Protein AF-A0A2P2GR11-F1 (afdb_monomer_lite)

Structure (mmCIF, N/CA/C/O backbone):
data_AF-A0A2P2GR11-F1
#
_entry.id   AF-A0A2P2GR11-F1
#
loop_
_atom_site.group_PDB
_atom_site.id
_atom_site.type_symbol
_atom_site.label_atom_id
_atom_site.label_alt_id
_atom_site.label_comp_id
_atom_site.label_asym_id
_atom_site.label_entity_id
_atom_site.label_seq_id
_atom_site.pdbx_PDB_ins_code
_atom_site.Cartn_x
_atom_site.Cartn_y
_atom_site.Cartn_z
_atom_site.occupancy
_atom_site.B_iso_or_equiv
_atom_site.auth_seq_id
_atom_site.auth_comp_id
_atom_site.auth_asym_id
_atom_site.auth_atom_id
_atom_site.pdbx_PDB_model_num
ATOM 1 N N . MET A 1 1 ? 13.790 -4.213 19.039 1.00 43.50 1 MET A N 1
ATOM 2 C CA . MET A 1 1 ? 12.673 -3.776 18.172 1.00 43.50 1 MET A CA 1
ATOM 3 C C . MET A 1 1 ? 12.645 -4.693 16.965 1.00 43.50 1 MET A C 1
ATOM 5 O O . MET A 1 1 ? 13.684 -4.831 16.330 1.00 43.50 1 MET A O 1
ATOM 9 N N . SER A 1 2 ? 11.519 -5.341 16.673 1.00 49.28 2 SER A N 1
ATOM 10 C CA . SER A 1 2 ? 11.356 -6.086 15.416 1.00 49.28 2 SER A CA 1
ATOM 11 C C . SER A 1 2 ? 11.213 -5.111 14.246 1.00 49.28 2 SER A C 1
ATOM 13 O O . SER A 1 2 ? 10.679 -4.015 14.421 1.00 49.28 2 SER A O 1
ATOM 15 N N . ALA A 1 3 ? 11.675 -5.493 13.054 1.00 52.03 3 ALA A N 1
ATOM 16 C CA . ALA A 1 3 ? 11.364 -4.735 11.844 1.00 52.03 3 ALA A CA 1
ATOM 17 C C . ALA A 1 3 ? 9.846 -4.808 11.564 1.00 52.03 3 ALA A C 1
ATOM 19 O O . ALA A 1 3 ? 9.254 -5.861 11.809 1.00 52.03 3 ALA A O 1
ATOM 20 N N . PRO A 1 4 ? 9.205 -3.735 11.058 1.00 57.06 4 PRO A N 1
ATOM 21 C CA . PRO A 1 4 ? 7.783 -3.771 10.728 1.00 57.06 4 PRO A CA 1
ATOM 22 C C . PRO A 1 4 ? 7.540 -4.799 9.624 1.00 57.06 4 PRO A C 1
ATOM 24 O O . PRO A 1 4 ? 8.191 -4.742 8.575 1.00 57.06 4 PRO A O 1
ATOM 27 N N . THR A 1 5 ? 6.620 -5.734 9.857 1.00 69.38 5 THR A N 1
ATOM 28 C CA . THR A 1 5 ? 6.320 -6.797 8.896 1.00 69.38 5 THR A CA 1
ATOM 29 C C . THR A 1 5 ? 5.733 -6.200 7.623 1.00 69.38 5 THR A C 1
ATOM 31 O O . THR A 1 5 ? 4.836 -5.354 7.675 1.00 69.38 5 THR A O 1
ATOM 34 N N . ARG A 1 6 ? 6.246 -6.639 6.470 1.00 71.25 6 ARG A N 1
ATOM 35 C CA . ARG A 1 6 ? 5.774 -6.205 5.155 1.00 71.25 6 ARG A CA 1
ATOM 36 C C . ARG A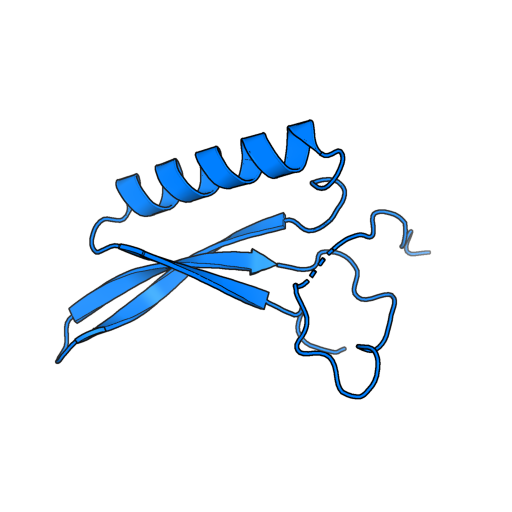 1 6 ? 5.405 -7.416 4.313 1.00 71.25 6 ARG A C 1
ATOM 38 O O . ARG A 1 6 ? 6.181 -8.367 4.238 1.00 71.25 6 ARG A O 1
ATOM 45 N N . THR A 1 7 ? 4.262 -7.349 3.647 1.00 82.69 7 THR A N 1
ATOM 46 C CA . THR A 1 7 ? 3.802 -8.345 2.677 1.00 82.69 7 THR A CA 1
ATOM 47 C C . THR A 1 7 ? 3.924 -7.732 1.283 1.00 82.69 7 THR A C 1
ATOM 49 O O . T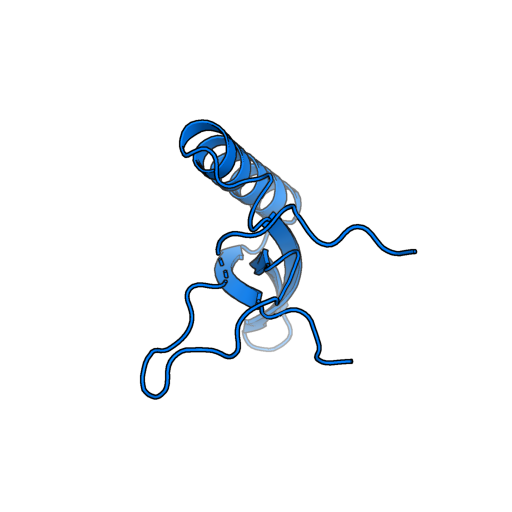HR A 1 7 ? 3.429 -6.629 1.042 1.00 82.69 7 THR A O 1
ATOM 52 N N . PHE A 1 8 ? 4.620 -8.412 0.371 1.00 81.88 8 PHE A N 1
ATOM 53 C CA . PHE A 1 8 ? 4.721 -7.973 -1.022 1.00 81.88 8 PHE A CA 1
ATOM 54 C C . PHE A 1 8 ? 3.342 -8.063 -1.685 1.00 81.88 8 PHE A C 1
ATOM 56 O O . PHE A 1 8 ? 2.645 -9.060 -1.501 1.00 81.88 8 PHE A O 1
ATOM 63 N N . VAL A 1 9 ? 2.945 -7.019 -2.414 1.00 84.12 9 VAL A N 1
ATOM 64 C CA . VAL A 1 9 ? 1.657 -6.968 -3.121 1.00 84.12 9 VAL A CA 1
ATOM 65 C C . VAL A 1 9 ? 1.869 -7.253 -4.600 1.00 84.12 9 VAL A C 1
ATOM 67 O O . VAL A 1 9 ? 1.285 -8.194 -5.123 1.00 84.12 9 VAL A O 1
ATOM 70 N N . ASP A 1 10 ? 2.693 -6.437 -5.258 1.00 86.44 10 ASP A N 1
ATOM 71 C CA . ASP A 1 10 ? 2.912 -6.481 -6.706 1.00 86.44 10 ASP A CA 1
ATOM 72 C C . ASP A 1 10 ? 4.175 -5.687 -7.092 1.00 86.44 10 ASP A C 1
ATOM 74 O O . ASP A 1 10 ? 4.707 -4.923 -6.275 1.00 86.44 10 ASP A O 1
ATOM 78 N N . GLY A 1 11 ? 4.659 -5.837 -8.326 1.00 87.12 11 GLY A N 1
ATOM 79 C CA . GLY A 1 11 ? 5.855 -5.170 -8.839 1.00 87.12 11 GLY A CA 1
ATOM 80 C C . GLY A 1 11 ? 5.731 -4.732 -10.295 1.00 87.12 11 GLY A C 1
ATOM 81 O O . GLY A 1 11 ? 5.358 -5.516 -11.160 1.00 87.12 11 GLY A O 1
ATOM 82 N N . VAL A 1 12 ? 6.105 -3.482 -10.570 1.00 88.88 12 VAL A N 1
ATOM 83 C CA . VAL A 1 12 ? 6.038 -2.859 -11.904 1.00 88.88 12 VAL A CA 1
ATOM 84 C C . VAL A 1 12 ? 7.366 -2.196 -12.274 1.00 88.88 12 VAL A C 1
ATOM 86 O O . VAL A 1 12 ? 8.163 -1.843 -11.406 1.00 88.88 12 VAL A O 1
ATOM 89 N N . GLU A 1 13 ? 7.633 -2.012 -13.565 1.00 89.38 13 GLU A N 1
ATOM 90 C CA . GLU A 1 13 ? 8.890 -1.415 -14.049 1.00 89.38 13 GLU A CA 1
ATOM 91 C C . GLU A 1 13 ? 8.972 0.094 -13.750 1.00 89.38 13 GLU A C 1
ATOM 93 O O . GLU A 1 13 ? 10.016 0.624 -13.363 1.00 89.38 13 GLU A O 1
ATOM 98 N N . SER A 1 14 ? 7.842 0.788 -13.892 1.00 90.75 14 SER A N 1
ATOM 99 C CA . SER A 1 14 ? 7.730 2.243 -13.821 1.00 90.75 14 SER A CA 1
ATOM 100 C C . SER A 1 14 ? 7.462 2.752 -12.397 1.00 90.75 14 SER A C 1
ATOM 102 O O . SER A 1 14 ? 6.663 2.194 -11.642 1.00 90.75 14 SER A O 1
ATOM 104 N N . LYS A 1 15 ? 8.124 3.855 -12.011 1.00 87.44 15 LYS A N 1
ATOM 105 C CA . LYS A 1 15 ? 7.923 4.472 -10.687 1.00 87.44 15 LYS A CA 1
ATOM 106 C C . LYS A 1 15 ? 6.538 5.133 -10.547 1.00 87.44 15 LYS A C 1
ATOM 108 O O 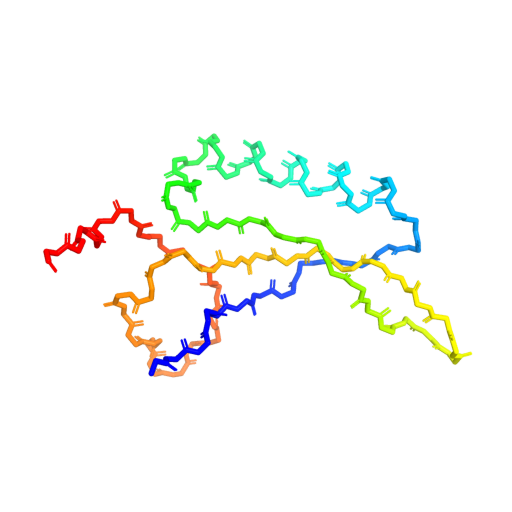. LYS A 1 15 ? 5.915 4.877 -9.518 1.00 87.44 15 LYS A O 1
ATOM 113 N N . PRO A 1 16 ? 6.053 5.975 -11.489 1.00 91.00 16 PRO A N 1
ATOM 114 C CA . PRO A 1 16 ? 4.679 6.487 -11.464 1.00 91.00 16 PRO A CA 1
ATOM 115 C C . PRO A 1 16 ? 3.629 5.400 -11.208 1.00 91.00 16 PRO A C 1
ATOM 117 O O . PRO A 1 16 ? 2.880 5.498 -10.240 1.00 91.00 16 PRO A O 1
ATOM 120 N N . ASP A 1 17 ? 3.660 4.325 -11.990 1.00 88.50 17 ASP A N 1
ATOM 121 C CA . ASP A 1 17 ? 2.702 3.219 -11.966 1.00 88.50 17 ASP A CA 1
ATOM 122 C C . ASP A 1 17 ? 2.651 2.548 -10.583 1.00 88.50 17 ASP A C 1
ATOM 124 O O . ASP A 1 17 ? 1.575 2.279 -10.051 1.00 88.50 17 ASP A O 1
ATOM 128 N N . ALA A 1 18 ? 3.808 2.365 -9.931 1.00 85.19 18 ALA A N 1
A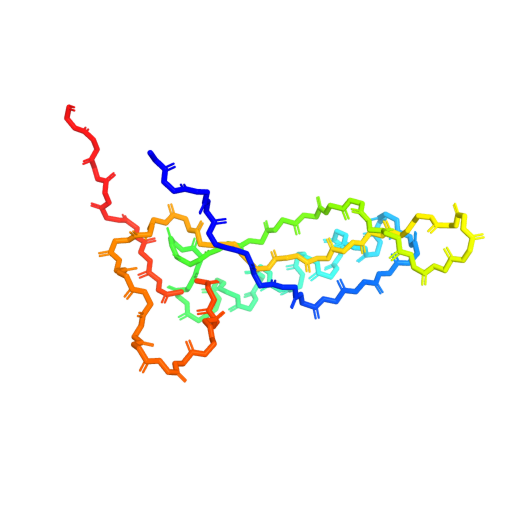TOM 129 C CA . ALA A 1 18 ? 3.876 1.835 -8.568 1.00 85.19 18 ALA A CA 1
ATOM 130 C C . ALA A 1 18 ? 3.218 2.766 -7.534 1.00 85.19 18 ALA A C 1
ATOM 132 O O . ALA A 1 18 ? 2.645 2.295 -6.550 1.00 85.19 18 ALA A O 1
ATOM 133 N N . TYR A 1 19 ? 3.273 4.086 -7.741 1.00 87.19 19 TYR A N 1
ATOM 134 C CA . TYR A 1 19 ? 2.577 5.059 -6.894 1.00 87.19 19 TYR A CA 1
ATOM 135 C C . TYR A 1 19 ? 1.077 5.136 -7.205 1.00 87.19 19 TYR A C 1
ATOM 137 O O . TYR A 1 19 ? 0.289 5.302 -6.273 1.00 87.19 19 TYR A O 1
ATOM 145 N N . GLU A 1 20 ? 0.655 4.960 -8.459 1.00 87.75 20 GLU A N 1
ATOM 146 C CA . GLU A 1 20 ? -0.766 4.846 -8.815 1.00 87.75 20 GLU A CA 1
ATOM 147 C C . GLU A 1 20 ? -1.392 3.579 -8.220 1.00 87.75 20 GLU A C 1
ATOM 149 O O . GLU A 1 20 ? -2.440 3.654 -7.572 1.00 87.75 20 GLU A O 1
ATOM 154 N N . LEU A 1 21 ? -0.707 2.437 -8.333 1.00 87.31 21 LEU A N 1
ATOM 155 C CA . LEU A 1 21 ? -1.107 1.168 -7.727 1.00 87.31 21 LEU A CA 1
ATOM 156 C C . LEU A 1 21 ? -1.142 1.259 -6.194 1.00 87.31 21 LEU A C 1
ATOM 158 O O . LEU A 1 21 ? -2.130 0.861 -5.570 1.00 87.31 21 LEU A O 1
ATOM 162 N N . ALA A 1 22 ? -0.124 1.864 -5.571 1.00 86.69 22 ALA A N 1
ATOM 163 C CA . ALA A 1 22 ? -0.112 2.112 -4.130 1.00 86.69 22 ALA A CA 1
ATOM 164 C C . ALA A 1 22 ? -1.244 3.055 -3.681 1.00 86.69 22 ALA A C 1
ATOM 166 O O . ALA A 1 22 ? -1.848 2.827 -2.631 1.00 86.69 22 ALA A O 1
ATOM 167 N N . ALA A 1 23 ? -1.588 4.077 -4.473 1.00 85.06 23 ALA A N 1
ATOM 168 C CA . ALA A 1 23 ? -2.723 4.962 -4.207 1.00 85.06 23 ALA A CA 1
ATOM 169 C C . ALA A 1 23 ? -4.079 4.258 -4.405 1.00 85.06 23 ALA A C 1
ATOM 171 O O . ALA A 1 23 ? -5.023 4.523 -3.657 1.00 85.06 23 ALA A O 1
ATOM 172 N N . GLY A 1 24 ? -4.185 3.342 -5.372 1.00 85.69 24 GLY A N 1
ATOM 173 C CA . GLY A 1 24 ? -5.329 2.445 -5.547 1.00 85.69 24 GLY A CA 1
ATOM 174 C C . GLY A 1 24 ? -5.531 1.549 -4.325 1.00 85.69 24 GLY A C 1
ATOM 175 O O . GLY A 1 24 ? -6.607 1.554 -3.725 1.00 85.69 24 GLY A O 1
ATOM 176 N N . MET A 1 25 ? -4.469 0.868 -3.887 1.00 86.56 25 MET A N 1
ATOM 177 C CA . MET A 1 25 ? -4.481 0.034 -2.683 1.00 86.56 25 MET A CA 1
ATOM 178 C C . MET A 1 25 ? -4.823 0.854 -1.430 1.00 86.56 25 MET A C 1
ATOM 180 O O . MET A 1 25 ? -5.707 0.474 -0.666 1.00 86.56 25 MET A O 1
ATOM 184 N N . ALA A 1 26 ? -4.220 2.032 -1.247 1.00 83.12 26 ALA A N 1
ATOM 185 C CA . ALA A 1 26 ? -4.524 2.910 -0.117 1.00 83.12 26 ALA A CA 1
ATOM 186 C C . ALA A 1 26 ? -6.012 3.315 -0.064 1.00 83.12 26 ALA A C 1
ATOM 188 O O . ALA A 1 26 ? -6.599 3.320 1.018 1.00 83.12 26 ALA A O 1
ATOM 189 N N . LYS A 1 27 ? -6.660 3.580 -1.209 1.00 83.62 27 LYS A N 1
ATOM 190 C CA . LYS A 1 27 ? -8.113 3.849 -1.279 1.00 83.62 27 LYS A CA 1
ATOM 191 C C . LYS A 1 27 ? -8.954 2.642 -0.840 1.00 83.62 27 LYS A C 1
ATOM 1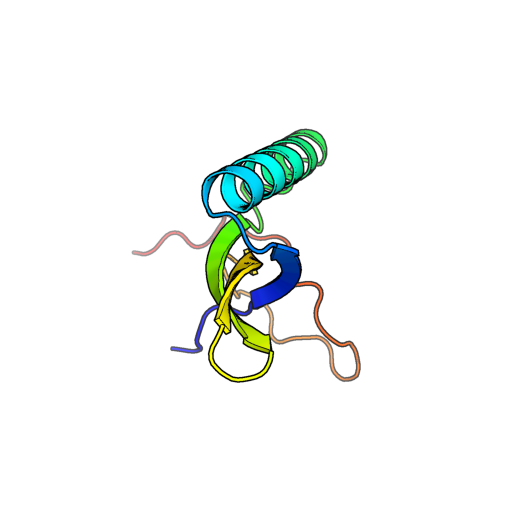93 O O . LYS A 1 27 ? -9.986 2.837 -0.197 1.00 83.62 27 LYS A O 1
ATOM 198 N N . ILE A 1 28 ? -8.526 1.414 -1.148 1.00 87.56 28 ILE A N 1
ATOM 199 C CA . ILE A 1 28 ? -9.176 0.179 -0.672 1.00 87.56 28 ILE A CA 1
ATOM 200 C C . ILE A 1 28 ? -9.026 0.061 0.850 1.00 87.56 28 ILE A C 1
ATOM 202 O O . ILE A 1 28 ? -10.025 -0.134 1.543 1.00 87.56 28 ILE A O 1
ATOM 206 N N . LEU A 1 29 ? -7.818 0.279 1.386 1.00 81.50 29 LEU A N 1
ATOM 207 C CA . LEU A 1 29 ? -7.583 0.270 2.834 1.00 81.50 29 LEU A CA 1
ATOM 208 C C . LEU A 1 29 ? -8.435 1.321 3.564 1.00 81.50 29 LEU A C 1
ATOM 210 O O . LEU A 1 29 ? -8.984 1.016 4.619 1.00 81.50 29 LEU A O 1
ATOM 214 N N . VAL A 1 30 ? -8.605 2.532 3.011 1.00 79.75 30 VAL A N 1
ATOM 215 C CA . VAL A 1 30 ? -9.480 3.566 3.606 1.00 79.75 30 VAL A CA 1
ATOM 216 C C . VAL A 1 30 ? -10.922 3.067 3.666 1.00 79.75 30 VAL A C 1
ATOM 218 O O . VAL A 1 30 ? -11.542 3.118 4.725 1.00 79.75 30 VAL A O 1
ATOM 221 N N . ARG A 1 31 ? -11.449 2.546 2.549 1.00 81.06 31 ARG A N 1
ATOM 222 C CA . ARG A 1 31 ? -12.840 2.069 2.445 1.00 81.06 31 ARG A CA 1
ATOM 223 C C . ARG A 1 31 ? -13.159 0.911 3.389 1.00 81.06 31 ARG A C 1
ATOM 225 O O . ARG A 1 31 ? -14.294 0.804 3.833 1.00 81.06 31 ARG A O 1
ATOM 232 N N . ALA A 1 32 ? -12.175 0.074 3.702 1.00 80.69 32 ALA A N 1
ATOM 233 C CA . ALA A 1 32 ? -12.333 -1.034 4.637 1.00 80.69 32 ALA A CA 1
ATOM 234 C C . ALA A 1 32 ? -12.157 -0.635 6.123 1.00 80.69 32 ALA A C 1
ATOM 236 O O . ALA A 1 32 ? -12.375 -1.468 6.999 1.00 80.69 32 ALA A O 1
ATOM 237 N N . GLY A 1 33 ? -11.747 0.605 6.432 1.00 80.56 33 GLY A N 1
ATOM 238 C CA . GLY A 1 33 ? -11.400 1.035 7.799 1.00 80.56 33 GLY A CA 1
ATOM 239 C C . GLY A 1 33 ? -10.003 0.586 8.262 1.00 80.56 33 GLY A C 1
ATOM 240 O O . GLY A 1 33 ? -9.735 0.474 9.459 1.00 80.56 33 GLY A O 1
ATOM 241 N N . LEU A 1 34 ? -9.109 0.301 7.311 1.00 79.69 34 LEU A N 1
ATOM 242 C CA . LEU A 1 34 ? -7.876 -0.469 7.496 1.00 79.69 34 LEU A CA 1
ATOM 243 C C . LEU A 1 34 ? -6.574 0.320 7.247 1.00 79.69 34 LEU A C 1
ATOM 245 O O . LEU A 1 34 ? -5.505 -0.279 7.275 1.00 79.69 34 LEU A O 1
ATOM 249 N N . THR A 1 35 ? -6.618 1.644 7.049 1.00 77.06 35 THR A N 1
ATOM 250 C CA . THR A 1 35 ? -5.423 2.528 6.955 1.00 77.06 35 THR A CA 1
ATOM 251 C C . THR A 1 35 ? -4.854 2.995 8.287 1.00 77.06 35 THR A C 1
ATOM 253 O O . THR A 1 35 ? -3.690 3.387 8.367 1.00 77.06 35 THR A O 1
ATOM 256 N N . LEU A 1 36 ? -5.680 2.993 9.326 1.00 72.31 36 LEU A N 1
ATOM 257 C CA . LEU A 1 36 ? -5.320 3.474 10.652 1.00 72.31 36 LEU A CA 1
ATOM 258 C C . LEU A 1 36 ? -4.127 2.742 11.313 1.00 72.31 36 LEU A C 1
ATOM 260 O O . LEU A 1 36 ? -3.371 3.405 12.011 1.00 72.31 36 LEU A O 1
ATOM 264 N N . ARG A 1 37 ? -3.868 1.437 11.135 1.00 75.19 37 ARG A N 1
ATOM 265 C CA . ARG A 1 37 ? -4.435 0.408 10.235 1.00 75.19 37 ARG A CA 1
ATOM 266 C C . ARG A 1 37 ? -3.443 -0.753 10.056 1.00 75.19 37 ARG A C 1
ATOM 268 O O . ARG A 1 37 ? -2.738 -1.141 10.978 1.00 75.19 37 ARG A O 1
ATOM 275 N N . TYR A 1 38 ? -3.333 -1.244 8.827 1.00 81.31 38 TYR A N 1
ATOM 276 C CA . TYR A 1 38 ? -2.023 -1.451 8.192 1.00 81.31 38 TYR A CA 1
ATOM 277 C C . TYR A 1 38 ? -1.759 -0.246 7.226 1.00 81.31 38 TYR A C 1
ATOM 279 O O . TYR A 1 38 ? -2.520 0.725 7.232 1.00 81.31 38 TYR A O 1
ATOM 287 N N . GLY A 1 39 ? -0.705 -0.236 6.399 1.00 83.94 39 GLY A N 1
ATOM 288 C CA . GLY A 1 39 ? -0.401 0.836 5.424 1.00 83.94 39 GLY A CA 1
ATOM 289 C C . GLY A 1 39 ? 0.273 0.347 4.131 1.00 83.94 39 GLY A C 1
ATOM 290 O O . GLY A 1 39 ? 0.484 -0.848 3.969 1.00 83.94 39 GLY A O 1
ATOM 291 N N . VAL A 1 40 ? 0.623 1.255 3.207 1.00 87.31 40 VAL A N 1
ATOM 292 C CA . VAL A 1 40 ? 1.272 0.921 1.914 1.00 87.31 40 VAL A CA 1
ATOM 293 C C . VAL A 1 40 ? 2.596 1.679 1.753 1.00 87.31 40 VAL A C 1
ATOM 295 O O . VAL A 1 40 ? 2.668 2.861 2.095 1.00 87.31 40 VAL A O 1
ATOM 298 N N . SER A 1 41 ? 3.626 1.028 1.209 1.00 86.69 41 SER A N 1
ATOM 299 C CA . SER A 1 41 ? 4.901 1.642 0.812 1.00 86.69 41 SER A CA 1
ATOM 300 C C . SER A 1 41 ? 5.351 1.193 -0.585 1.00 86.69 41 SER A C 1
ATOM 302 O O . SER A 1 41 ? 4.910 0.167 -1.099 1.00 86.69 41 SER A O 1
ATOM 304 N N . VAL A 1 42 ? 6.241 1.978 -1.204 1.00 86.62 42 VAL A N 1
ATOM 305 C CA . VAL A 1 42 ? 6.844 1.690 -2.516 1.00 86.62 42 VAL A CA 1
ATOM 306 C C . VAL A 1 42 ? 8.361 1.600 -2.352 1.00 86.62 42 VAL A C 1
ATOM 308 O O . VAL A 1 42 ? 8.987 2.500 -1.786 1.00 86.62 42 VAL A O 1
ATOM 311 N N . HIS A 1 43 ? 8.962 0.516 -2.838 1.00 87.06 43 HIS A N 1
ATOM 312 C CA . HIS A 1 43 ? 10.392 0.225 -2.710 1.00 87.06 43 HIS A CA 1
ATOM 313 C C . HIS A 1 43 ? 10.963 -0.280 -4.039 1.00 87.06 43 HIS A C 1
ATOM 315 O O . HIS A 1 43 ? 10.239 -0.873 -4.830 1.00 87.06 43 HIS A O 1
ATOM 321 N N . ARG A 1 44 ? 12.264 -0.089 -4.292 1.00 87.88 44 ARG A N 1
ATOM 322 C CA . ARG A 1 44 ? 12.918 -0.757 -5.430 1.00 87.88 44 ARG A CA 1
ATOM 323 C C . ARG A 1 44 ? 12.989 -2.266 -5.201 1.00 87.88 44 ARG A C 1
ATOM 325 O O . ARG A 1 44 ? 13.257 -2.700 -4.082 1.00 87.88 44 ARG A O 1
ATOM 332 N N . ILE A 1 45 ? 12.798 -3.034 -6.268 1.00 85.94 45 ILE A N 1
ATOM 333 C CA . ILE A 1 45 ? 12.928 -4.496 -6.298 1.00 85.94 45 ILE A CA 1
ATOM 334 C C . ILE A 1 45 ? 13.774 -4.923 -7.510 1.00 85.94 45 ILE A C 1
ATOM 336 O O . ILE A 1 45 ? 13.744 -4.236 -8.533 1.00 85.94 45 ILE A O 1
ATOM 340 N N . PRO A 1 46 ? 14.517 -6.039 -7.442 1.00 85.44 46 PRO A N 1
ATOM 341 C CA . PRO A 1 46 ? 15.000 -6.708 -8.644 1.00 85.44 46 PRO A CA 1
ATOM 342 C C . PRO A 1 46 ? 13.817 -7.375 -9.362 1.00 85.44 46 PRO A C 1
ATOM 344 O O . PRO A 1 46 ? 12.968 -7.978 -8.706 1.00 85.44 46 PRO A O 1
ATOM 347 N N . ILE A 1 47 ? 13.770 -7.280 -10.691 1.00 74.19 47 ILE A N 1
ATOM 348 C CA . ILE A 1 47 ? 12.749 -7.950 -11.524 1.00 74.19 47 ILE A CA 1
ATOM 349 C C . ILE A 1 47 ? 13.363 -9.013 -12.442 1.00 74.19 47 ILE A C 1
ATOM 351 O O . ILE A 1 47 ? 12.824 -10.109 -12.569 1.00 74.19 47 ILE A O 1
ATOM 355 N N . SER A 1 48 ? 14.527 -8.736 -13.030 1.00 64.69 48 SER A N 1
ATOM 356 C CA . SER A 1 48 ? 15.275 -9.674 -13.875 1.00 64.69 48 SER A CA 1
ATOM 357 C C . SER A 1 48 ? 16.769 -9.285 -13.909 1.00 64.69 48 SER A C 1
ATOM 359 O O . SER A 1 48 ? 17.232 -8.547 -13.037 1.00 64.69 48 SER A O 1
ATOM 361 N N . ARG A 1 49 ? 17.576 -9.840 -14.830 1.00 57.53 49 ARG A N 1
ATOM 362 C CA . ARG A 1 49 ? 19.054 -9.710 -14.852 1.00 57.53 49 ARG A CA 1
ATOM 363 C C . ARG A 1 49 ? 19.540 -8.254 -15.010 1.00 57.53 49 ARG A C 1
ATOM 365 O O . ARG A 1 49 ? 19.861 -7.824 -16.110 1.00 57.53 49 ARG A O 1
ATOM 372 N N . GLY A 1 50 ? 19.710 -7.557 -13.889 1.00 63.59 50 GLY A N 1
ATOM 373 C CA . GLY A 1 50 ? 20.274 -6.202 -13.818 1.00 63.59 50 GLY A CA 1
ATOM 374 C C . GLY A 1 50 ? 19.226 -5.095 -13.680 1.00 63.59 50 GLY A C 1
ATOM 375 O O . GLY A 1 50 ? 19.552 -4.026 -13.168 1.00 63.59 50 GLY A O 1
ATOM 376 N N . ASP A 1 51 ? 17.972 -5.367 -14.044 1.00 70.31 51 ASP A N 1
ATOM 377 C CA . ASP A 1 51 ? 16.897 -4.377 -14.031 1.00 70.31 51 ASP A CA 1
ATOM 378 C C . ASP A 1 51 ? 16.211 -4.246 -12.662 1.00 70.31 51 ASP A C 1
ATOM 380 O O . ASP A 1 51 ? 15.880 -5.231 -11.988 1.00 70.31 51 ASP A O 1
ATOM 384 N N . THR A 1 52 ? 15.971 -2.993 -12.258 1.00 83.44 52 THR A N 1
ATOM 385 C CA . THR A 1 52 ? 15.305 -2.644 -10.994 1.00 83.44 52 THR A CA 1
ATOM 386 C C . THR A 1 52 ? 13.932 -2.027 -11.241 1.00 83.44 52 THR A C 1
ATOM 388 O O . THR A 1 52 ? 13.846 -0.881 -11.690 1.00 83.44 52 THR A O 1
ATOM 391 N N . GLY A 1 53 ? 12.879 -2.751 -10.874 1.00 88.94 53 GLY A N 1
ATOM 392 C CA . GLY A 1 53 ? 11.511 -2.244 -10.826 1.00 88.94 53 GLY A CA 1
ATOM 393 C C . GLY A 1 53 ? 11.160 -1.634 -9.467 1.00 88.94 53 GLY A C 1
ATOM 394 O O . GLY A 1 53 ? 12.017 -1.397 -8.605 1.00 88.94 53 GLY A O 1
ATOM 395 N N . TRP A 1 54 ? 9.866 -1.418 -9.260 1.00 89.12 54 TRP A N 1
ATOM 396 C CA . TRP A 1 54 ? 9.268 -0.839 -8.065 1.00 89.12 54 TRP A CA 1
ATOM 397 C C . TRP A 1 54 ? 8.167 -1.760 -7.536 1.00 89.12 54 TRP A C 1
ATOM 399 O O . TRP A 1 54 ? 7.157 -1.999 -8.193 1.00 89.12 54 TRP A O 1
ATOM 409 N N . GLY A 1 55 ? 8.384 -2.285 -6.333 1.00 87.69 55 GLY A N 1
ATOM 410 C CA . GLY A 1 55 ? 7.447 -3.133 -5.614 1.00 87.69 55 GLY A CA 1
ATOM 411 C C . GLY A 1 55 ? 6.560 -2.324 -4.679 1.00 87.69 55 GLY A C 1
ATOM 412 O O . GLY A 1 55 ? 7.053 -1.476 -3.924 1.00 87.69 55 GLY A O 1
ATOM 413 N N . VAL A 1 56 ? 5.267 -2.631 -4.690 1.00 87.19 56 VAL A N 1
ATOM 414 C CA . VAL A 1 56 ? 4.282 -2.142 -3.725 1.00 87.19 56 VAL A CA 1
ATOM 415 C C . VAL A 1 56 ? 4.195 -3.139 -2.571 1.00 87.19 56 VAL A C 1
ATOM 417 O O . VAL A 1 56 ? 4.088 -4.348 -2.777 1.00 87.19 56 VAL A O 1
ATOM 420 N N . TRP A 1 57 ? 4.254 -2.634 -1.342 1.00 88.62 57 TRP A N 1
ATOM 421 C CA . TRP A 1 57 ? 4.259 -3.437 -0.121 1.00 88.62 57 TRP A CA 1
ATOM 422 C C . TRP A 1 57 ? 3.155 -2.992 0.830 1.00 88.62 57 TRP A C 1
ATOM 424 O O . TRP A 1 57 ? 3.036 -1.807 1.150 1.00 88.62 57 TRP A O 1
ATOM 434 N N . LEU A 1 58 ? 2.395 -3.955 1.344 1.00 88.06 58 LEU A N 1
ATOM 435 C CA . LEU A 1 58 ? 1.537 -3.773 2.507 1.00 88.06 58 LEU A CA 1
ATOM 436 C C . LEU A 1 58 ? 2.436 -3.826 3.751 1.00 88.06 58 LEU A C 1
ATOM 438 O O . LEU A 1 58 ? 3.288 -4.704 3.852 1.00 88.06 58 LEU A O 1
ATOM 442 N N . THR A 1 59 ? 2.318 -2.863 4.659 1.00 83.50 59 THR A N 1
ATOM 443 C CA . THR A 1 59 ? 3.224 -2.688 5.806 1.00 83.50 59 THR A CA 1
ATOM 444 C C . THR A 1 59 ? 2.420 -2.510 7.085 1.00 83.50 59 THR A C 1
ATOM 446 O O . THR A 1 59 ? 1.591 -1.602 7.169 1.00 83.50 59 THR A O 1
ATOM 449 N N . ASP A 1 60 ? 2.697 -3.327 8.097 1.00 82.38 60 ASP A N 1
ATOM 450 C CA . ASP A 1 60 ? 2.123 -3.144 9.429 1.00 82.38 60 ASP A CA 1
ATOM 451 C C . ASP A 1 60 ? 2.655 -1.853 10.083 1.00 82.38 60 ASP A C 1
ATOM 453 O O . ASP A 1 60 ? 3.838 -1.516 9.976 1.00 82.38 60 ASP A O 1
ATOM 457 N N . ARG A 1 61 ? 1.759 -1.113 10.741 1.00 68.62 61 ARG A N 1
ATOM 458 C CA . ARG A 1 61 ? 2.032 0.167 11.409 1.00 68.62 61 ARG A CA 1
ATOM 459 C C . ARG A 1 61 ? 2.155 0.039 12.925 1.00 68.62 61 ARG A C 1
ATOM 461 O O . ARG A 1 61 ? 2.654 0.974 13.549 1.00 68.62 61 ARG A O 1
ATOM 468 N N . THR A 1 62 ? 1.713 -1.062 13.529 1.00 65.75 62 THR A N 1
ATOM 469 C CA . THR A 1 62 ? 1.839 -1.284 14.977 1.00 65.75 62 THR A CA 1
ATOM 470 C C . THR A 1 62 ? 1.789 -2.791 15.264 1.00 65.75 62 THR A C 1
ATOM 472 O O . THR A 1 62 ? 0.702 -3.365 15.343 1.00 65.75 62 THR A O 1
ATOM 475 N N . PRO A 1 63 ? 2.956 -3.461 15.370 1.00 58.34 63 PRO A N 1
ATOM 476 C CA . PRO A 1 63 ? 3.045 -4.916 15.499 1.00 58.34 63 PRO A CA 1
ATOM 477 C C . PRO A 1 63 ? 2.755 -5.369 16.941 1.00 58.34 63 PRO A C 1
ATOM 479 O O . PRO A 1 63 ? 3.625 -5.896 17.635 1.00 58.34 63 PRO A O 1
ATOM 482 N N . ASP A 1 64 ? 1.521 -5.149 17.393 1.00 47.56 64 ASP A N 1
ATOM 483 C CA . ASP A 1 64 ? 1.067 -5.421 18.764 1.00 47.56 64 ASP A CA 1
ATOM 484 C C . ASP A 1 64 ? 0.662 -6.899 18.983 1.00 47.56 64 ASP A C 1
ATOM 486 O O . ASP A 1 64 ? 0.270 -7.292 20.082 1.00 47.56 64 ASP A O 1
ATOM 490 N N . GLN A 1 65 ? 0.764 -7.740 17.946 1.00 47.94 65 GLN A N 1
ATOM 491 C CA . GLN A 1 65 ? 0.597 -9.194 18.022 1.00 47.94 65 GLN A CA 1
ATOM 492 C C . GLN A 1 65 ? 1.788 -9.918 17.388 1.00 47.94 65 GLN A C 1
ATOM 494 O O . GLN A 1 65 ? 2.227 -9.588 16.286 1.00 47.94 65 GLN A O 1
ATOM 499 N N . ALA A 1 66 ? 2.273 -10.9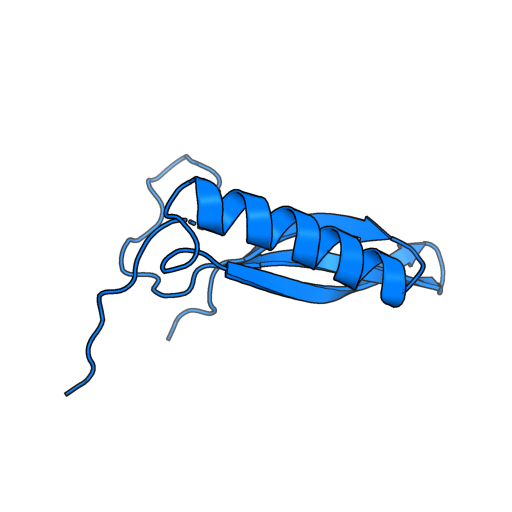67 18.057 1.00 46.22 66 ALA A N 1
ATOM 500 C CA . ALA A 1 66 ? 3.105 -11.970 17.402 1.00 46.22 66 ALA A CA 1
ATOM 501 C C . ALA A 1 66 ? 2.246 -12.746 16.378 1.00 46.22 66 ALA A C 1
ATOM 503 O O . ALA A 1 66 ? 1.098 -13.067 16.700 1.00 46.22 66 ALA A O 1
ATOM 504 N N . PRO A 1 67 ? 2.757 -13.070 15.172 1.00 46.81 67 PRO A N 1
ATOM 505 C CA . PRO A 1 67 ? 1.975 -13.788 14.169 1.00 46.81 67 PRO A CA 1
ATOM 506 C C . PRO A 1 67 ? 1.438 -15.126 14.706 1.00 46.81 67 PRO A C 1
ATOM 508 O O . PRO A 1 67 ? 2.195 -15.864 15.346 1.00 46.81 67 PRO A O 1
ATOM 511 N N . PRO A 1 68 ? 0.162 -15.476 14.448 1.00 42.41 68 PRO A N 1
ATOM 512 C CA . PRO A 1 68 ? -0.395 -16.746 14.897 1.00 42.41 68 PRO A CA 1
ATOM 513 C C . PRO A 1 68 ? 0.369 -17.918 14.268 1.00 42.41 68 PRO A C 1
ATOM 515 O O . PRO A 1 68 ? 0.561 -17.982 13.051 1.00 42.41 68 PRO A O 1
ATOM 518 N N . ALA A 1 69 ? 0.827 -18.840 15.117 1.00 49.03 69 ALA A N 1
ATOM 519 C CA . ALA A 1 69 ? 1.710 -19.931 14.718 1.00 49.03 69 ALA A CA 1
ATOM 520 C C . ALA A 1 69 ? 1.090 -20.780 13.593 1.00 49.03 69 ALA A C 1
ATOM 522 O O . ALA A 1 69 ? 0.015 -21.354 13.755 1.00 49.03 69 ALA A O 1
ATOM 523 N N . GLY A 1 70 ? 1.786 -20.858 12.455 1.00 44.28 70 GLY A N 1
ATOM 524 C CA . GLY A 1 70 ? 1.343 -21.597 11.269 1.00 44.28 70 GLY A CA 1
ATOM 525 C C . GLY A 1 70 ? 0.642 -20.766 10.186 1.00 44.28 70 GLY A C 1
ATOM 526 O O . GLY A 1 70 ? 0.366 -21.316 9.123 1.00 44.28 70 GLY A O 1
ATOM 527 N N . VAL A 1 71 ? 0.390 -19.465 10.390 1.00 43.38 71 VAL A N 1
ATOM 528 C CA . VAL A 1 71 ? -0.259 -18.607 9.380 1.00 43.38 71 VAL A CA 1
ATOM 529 C C . VAL A 1 71 ? 0.742 -17.609 8.773 1.00 43.38 71 VAL A C 1
ATOM 531 O O . VAL A 1 71 ? 1.242 -16.742 9.494 1.00 43.38 71 VAL A O 1
ATOM 534 N N . PRO A 1 72 ? 1.041 -17.665 7.458 1.00 49.00 72 PRO A N 1
ATOM 535 C CA . PRO A 1 72 ? 1.822 -16.622 6.797 1.00 49.00 72 PRO A CA 1
ATOM 536 C C . PRO A 1 72 ? 1.031 -15.305 6.791 1.00 49.00 72 PRO A C 1
ATOM 538 O O . PRO A 1 72 ? -0.117 -15.239 6.354 1.00 49.00 72 PRO A O 1
ATOM 541 N N . PHE A 1 73 ? 1.648 -14.258 7.332 1.00 49.59 73 PHE A N 1
ATOM 542 C CA . PHE A 1 73 ? 0.966 -13.037 7.751 1.00 49.59 73 PHE A CA 1
ATOM 543 C C . PHE A 1 73 ? 0.608 -12.142 6.550 1.00 49.59 73 PHE A C 1
ATOM 545 O O . PHE A 1 73 ? 1.483 -11.543 5.918 1.00 49.59 73 PHE A O 1
ATOM 552 N N . LEU A 1 74 ? -0.690 -11.978 6.279 1.00 45.56 74 LEU A N 1
ATOM 553 C CA . LEU A 1 74 ? -1.173 -10.701 5.752 1.00 45.56 74 LEU A CA 1
ATOM 554 C C . LEU A 1 74 ? -0.910 -9.680 6.864 1.00 45.56 74 LEU A C 1
ATOM 556 O O . LEU A 1 74 ? -1.478 -9.846 7.941 1.00 45.56 74 LEU A O 1
ATOM 560 N N . ALA A 1 75 ? -0.019 -8.708 6.622 1.00 38.53 75 ALA A N 1
ATOM 561 C CA . ALA A 1 75 ? 0.507 -7.745 7.602 1.00 38.53 75 ALA A CA 1
ATOM 562 C C . ALA A 1 75 ? -0.157 -6.357 7.470 1.00 38.53 75 ALA A C 1
ATOM 564 O O . ALA A 1 75 ? -0.108 -5.762 6.391 1.00 38.53 75 ALA A O 1
ATOM 565 N N . LEU A 1 76 ? -0.821 -5.894 8.572 1.00 36.38 76 LEU A N 1
ATOM 566 C CA . LEU A 1 76 ? -3.530 -5.614 9.508 1.00 36.38 76 LEU A CA 1
ATOM 567 C C . LEU A 1 76 ? -4.096 -6.082 10.985 1.00 36.38 76 LEU A C 1
ATOM 569 O O . LEU A 1 76 ? -4.233 -7.281 11.249 1.00 36.38 76 LEU A O 1
ATOM 573 N N . PRO A 1 77 ? -4.676 -5.233 11.870 1.00 34.31 77 PRO A N 1
ATOM 574 C CA . PRO A 1 77 ? -4.714 -3.776 11.860 1.00 34.31 77 PRO A CA 1
ATOM 575 C C . PRO A 1 77 ? -4.570 -3.136 13.275 1.00 34.31 77 PRO A C 1
ATOM 577 O O . PRO A 1 77 ? -5.463 -3.286 14.120 1.00 34.31 77 PRO A O 1
ATOM 580 N N . SER A 1 78 ? -3.581 -2.267 13.521 1.00 33.59 78 SER A N 1
ATOM 581 C CA . SER A 1 78 ? -3.502 -1.455 14.760 1.00 33.59 78 SER A CA 1
ATOM 582 C C . SER A 1 78 ? -3.260 0.050 14.532 1.00 33.59 78 SER A C 1
ATOM 584 O O . SER A 1 78 ? -2.826 0.474 13.468 1.00 33.59 78 SER A O 1
ATOM 586 N N . GLN A 1 79 ? -3.673 0.861 15.511 1.00 34.56 79 GLN A N 1
ATOM 587 C CA . GLN A 1 79 ? -3.741 2.339 15.511 1.00 34.56 79 GLN A CA 1
ATOM 588 C C . GLN A 1 79 ? -3.588 2.919 16.931 1.00 34.56 79 GLN A C 1
ATOM 590 O O . GLN A 1 79 ? -4.029 4.033 17.207 1.00 34.56 79 GLN A O 1
ATOM 595 N N . PHE A 1 80 ? -3.093 2.101 17.864 1.00 39.84 80 PHE A N 1
ATOM 596 C CA . PHE A 1 80 ? -3.436 2.212 19.285 1.00 39.84 80 PHE A CA 1
ATOM 597 C C . PHE A 1 80 ? -2.242 2.342 20.237 1.00 39.84 80 PHE A C 1
ATOM 599 O O . PHE A 1 80 ? -2.451 2.597 21.422 1.00 39.84 80 PHE A O 1
ATOM 606 N N . THR A 1 81 ? -1.007 2.227 19.748 1.00 35.72 81 THR A N 1
ATOM 607 C CA . THR A 1 81 ? 0.187 2.314 20.604 1.00 35.72 81 THR A CA 1
ATOM 608 C C . THR A 1 81 ? 0.630 3.764 20.774 1.00 35.72 81 THR A C 1
ATOM 610 O O . THR A 1 81 ? 1.590 4.239 20.167 1.00 35.72 81 THR A O 1
ATOM 613 N N . THR A 1 82 ? -0.109 4.468 21.632 1.00 33.38 82 THR A N 1
ATOM 614 C CA . THR A 1 82 ? 0.361 5.670 22.329 1.00 33.38 82 THR A CA 1
ATOM 615 C C . THR A 1 82 ? 1.677 5.351 23.036 1.00 33.38 82 THR A C 1
ATOM 617 O O . THR A 1 82 ? 1.728 4.427 23.847 1.00 33.38 82 THR A O 1
ATOM 620 N N . ALA A 1 83 ? 2.724 6.127 22.762 1.00 35.44 83 ALA A N 1
ATOM 621 C CA . ALA A 1 83 ? 3.933 6.129 23.577 1.00 35.44 83 ALA A CA 1
ATOM 622 C C . ALA A 1 83 ? 3.798 7.173 24.696 1.00 35.44 83 ALA A C 1
ATOM 624 O O . ALA A 1 83 ? 3.335 8.288 24.444 1.00 35.44 83 ALA A O 1
ATOM 625 N N . ALA A 1 84 ? 4.205 6.786 25.905 1.00 33.72 84 ALA A N 1
ATOM 626 C CA . ALA A 1 84 ? 4.458 7.671 27.041 1.00 33.72 84 ALA A CA 1
ATOM 627 C C . ALA A 1 84 ? 5.975 7.848 27.231 1.00 33.72 84 ALA A C 1
ATOM 629 O O . ALA A 1 84 ? 6.719 6.967 26.737 1.00 33.72 84 ALA A O 1
#

Foldseek 3Di:
DDDWDKDWDDWDQDPVVLVVVQVVVQVVCVVVVDPLHWHKDKDWDDDDDPGIIIIIITTAPDCPDDPDPPDDDPRIGDNDDDDD

pLDDT: mean 70.19, std 19.44, range [33.38, 91.0]

Radius of gyration: 14.26 Å; chains: 1; bounding box: 33×29×42 Å

Secondary structure (DSSP, 8-state):
-PPPPEEEEEEES-HHHHHHHHHHHHHHHHHTT-TTTEEEEEEEEE-SSS-EEEEEEEEES---SPPPTT--------------

Sequence (84 aa):
MSAPTRTFVDGVESKPDAYELAAGMAKILVRAGLTLRYGVSVHRIPISRGDTGWGVWLTDRTPDQAPPAGVPFLALPSQFTTAA

Organism: Streptomyces showdoensis (NCBI:txid68268)